Protein AF-A0AB73QD41-F1 (afdb_monomer_lite)

Secondary structure (DSSP, 8-state):
-HHHHHHHHHTSTHHHHHTTTSS-TTHHHHHHT--TTEEEEEES-TTSTT--TTTSEEEEEEHHHHHHHHHHHTT-

Organism: NCBI:txid360921

Radius of gyration: 14.94 Å; chains: 1; bounding box: 38×27×37 Å

pLDDT: mean 94.0, std 4.31, range [67.38, 98.19]

Structure (mmCIF, N/CA/C/O backbone):
data_AF-A0AB73QD41-F1
#
_entry.id   AF-A0AB73QD41-F1
#
loop_
_atom_site.group_PDB
_atom_site.id
_atom_site.type_symbol
_atom_site.label_atom_id
_atom_site.label_alt_id
_atom_site.label_comp_id
_atom_site.label_asym_id
_atom_site.label_entity_id
_atom_site.label_seq_id
_atom_site.pdbx_PDB_ins_code
_atom_site.Cartn_x
_atom_site.Cartn_y
_atom_site.Cartn_z
_atom_site.occupancy
_atom_site.B_iso_or_equiv
_atom_site.auth_seq_id
_atom_site.auth_comp_id
_atom_site.auth_asym_id
_atom_site.auth_atom_id
_atom_site.pdbx_PDB_model_num
ATOM 1 N N . PRO A 1 1 ? 23.274 7.881 -10.213 1.00 67.38 1 PRO A N 1
ATOM 2 C CA . PRO A 1 1 ? 23.245 6.509 -10.789 1.00 67.38 1 PRO A CA 1
ATOM 3 C C . PRO A 1 1 ? 21.973 5.724 -10.427 1.00 67.38 1 PRO A C 1
ATOM 5 O O . PRO A 1 1 ? 21.214 5.389 -11.325 1.00 67.38 1 PRO A O 1
ATOM 8 N N . GLY A 1 2 ? 21.686 5.501 -9.135 1.00 81.06 2 GLY A N 1
ATOM 9 C CA . GLY A 1 2 ? 20.529 4.697 -8.696 1.00 81.06 2 GLY A CA 1
ATOM 10 C C . GLY A 1 2 ? 19.158 5.228 -9.140 1.00 81.06 2 GLY A C 1
ATOM 11 O O . GLY A 1 2 ? 18.352 4.465 -9.659 1.00 81.06 2 GLY A O 1
ATOM 12 N N . ALA A 1 3 ? 18.923 6.541 -9.038 1.00 86.94 3 ALA A N 1
ATOM 13 C CA . ALA A 1 3 ? 17.653 7.154 -9.449 1.00 86.94 3 ALA A CA 1
ATOM 14 C C . ALA A 1 3 ? 17.341 6.976 -10.950 1.00 86.94 3 ALA A C 1
ATOM 16 O O . ALA A 1 3 ? 16.197 6.733 -11.318 1.00 86.94 3 ALA A O 1
ATOM 17 N N . VAL A 1 4 ? 18.361 7.039 -11.816 1.00 93.31 4 VAL A N 1
ATOM 18 C CA . VAL A 1 4 ? 18.198 6.856 -13.271 1.00 93.31 4 VAL A CA 1
ATOM 19 C C . VAL A 1 4 ? 17.839 5.406 -13.602 1.00 93.31 4 VAL A C 1
ATOM 21 O O . VAL A 1 4 ? 16.961 5.164 -14.426 1.00 93.31 4 VAL A O 1
ATOM 24 N N . HIS A 1 5 ? 18.459 4.435 -12.925 1.00 93.06 5 HIS A N 1
ATOM 25 C CA . HIS A 1 5 ? 18.105 3.024 -13.087 1.00 93.06 5 HIS A CA 1
ATOM 26 C C . HIS A 1 5 ? 16.698 2.717 -12.570 1.00 93.06 5 HIS A C 1
ATOM 28 O O . HIS A 1 5 ? 15.961 1.989 -13.232 1.00 93.06 5 HIS A O 1
ATOM 34 N N . PHE A 1 6 ? 16.300 3.306 -11.437 1.00 91.81 6 PHE A N 1
ATOM 35 C CA . PHE A 1 6 ? 14.933 3.186 -10.936 1.00 91.81 6 PHE A CA 1
ATOM 36 C C . PHE A 1 6 ? 13.925 3.749 -11.937 1.00 91.81 6 PHE A C 1
ATOM 38 O O . PHE A 1 6 ? 12.959 3.069 -12.264 1.00 91.81 6 PHE A O 1
ATOM 45 N N . LEU A 1 7 ? 14.167 4.948 -12.474 1.00 94.00 7 LEU A N 1
ATOM 46 C CA . LEU A 1 7 ? 13.258 5.554 -13.442 1.00 94.00 7 LEU A CA 1
ATOM 47 C C . LEU A 1 7 ? 13.176 4.730 -14.735 1.00 94.00 7 LEU A C 1
ATOM 49 O O . LEU A 1 7 ? 12.083 4.491 -15.236 1.00 94.00 7 LEU A O 1
ATOM 53 N N . SER A 1 8 ? 14.307 4.225 -15.237 1.00 94.50 8 SER A N 1
ATOM 54 C CA . SER A 1 8 ? 14.335 3.332 -16.403 1.00 94.50 8 SER A CA 1
ATOM 55 C C . SER A 1 8 ? 13.536 2.046 -16.169 1.00 94.50 8 SER A C 1
ATOM 57 O O . SER A 1 8 ? 12.823 1.596 -17.062 1.00 94.50 8 SER A O 1
ATOM 59 N N . TRP A 1 9 ? 13.615 1.473 -14.966 1.00 94.81 9 TRP A N 1
ATOM 60 C CA . TRP A 1 9 ? 12.814 0.316 -14.579 1.00 94.81 9 TRP A CA 1
ATOM 61 C C . TRP A 1 9 ? 11.324 0.665 -14.448 1.00 94.81 9 TRP A C 1
ATOM 63 O O . TRP A 1 9 ? 10.482 -0.048 -14.993 1.00 94.81 9 TRP A O 1
ATOM 73 N N . ALA A 1 10 ? 10.996 1.772 -13.778 1.00 93.56 10 ALA A N 1
ATOM 74 C CA . ALA A 1 10 ? 9.627 2.191 -13.485 1.00 93.56 10 ALA A CA 1
ATOM 75 C C . ALA A 1 10 ? 8.847 2.599 -14.743 1.00 93.56 10 ALA A C 1
ATOM 77 O O . ALA A 1 10 ? 7.635 2.422 -14.795 1.00 93.56 10 ALA A O 1
ATOM 78 N N . LEU A 1 11 ? 9.539 3.122 -15.758 1.00 93.38 11 LEU A N 1
ATOM 79 C CA . LEU A 1 11 ? 8.962 3.481 -17.056 1.00 93.38 11 LEU A CA 1
ATOM 80 C C . LEU A 1 11 ? 8.946 2.315 -18.061 1.00 93.38 11 LEU A C 1
ATOM 82 O O . LEU A 1 11 ? 8.577 2.511 -19.216 1.00 93.38 11 LEU A O 1
ATOM 86 N N . SER A 1 12 ? 9.351 1.113 -17.644 1.00 94.50 12 SER A N 1
ATOM 87 C CA . SER A 1 12 ? 9.256 -0.111 -18.446 1.00 94.50 12 SER A CA 1
ATOM 88 C C . SER A 1 12 ? 8.058 -0.964 -18.022 1.00 94.50 12 SER A C 1
ATOM 90 O O . SER A 1 12 ? 7.489 -0.767 -16.948 1.00 94.50 12 SER A O 1
ATOM 92 N N . ASP A 1 13 ? 7.744 -2.008 -18.790 1.00 91.81 13 ASP A N 1
ATOM 93 C CA . ASP A 1 13 ? 6.678 -2.970 -18.458 1.00 91.81 13 ASP A CA 1
ATOM 94 C C . ASP A 1 13 ? 6.905 -3.712 -17.130 1.00 91.81 13 ASP A C 1
ATOM 96 O O . ASP A 1 13 ? 5.985 -4.306 -16.562 1.00 91.81 13 ASP A O 1
ATOM 100 N N . ARG A 1 14 ? 8.121 -3.644 -16.575 1.00 93.31 14 ARG A N 1
ATOM 101 C CA . ARG A 1 14 ? 8.456 -4.251 -15.282 1.00 93.31 14 ARG A CA 1
ATOM 102 C C . ARG A 1 14 ? 7.633 -3.683 -14.134 1.00 93.31 14 ARG A C 1
ATOM 104 O O . ARG A 1 14 ? 7.395 -4.406 -13.172 1.00 93.31 14 ARG A O 1
ATOM 111 N N . ILE A 1 15 ? 7.156 -2.440 -14.235 1.00 91.94 15 ILE A N 1
ATOM 112 C CA . ILE A 1 15 ? 6.266 -1.879 -13.215 1.00 91.94 15 ILE A CA 1
ATOM 113 C C . ILE A 1 15 ? 4.893 -2.558 -13.226 1.00 91.94 15 ILE A C 1
ATOM 115 O O . ILE A 1 15 ? 4.268 -2.708 -12.179 1.00 91.94 15 ILE A O 1
ATOM 119 N N . ALA A 1 16 ? 4.413 -2.999 -14.393 1.00 89.81 16 ALA A N 1
ATOM 120 C CA . ALA A 1 16 ? 3.156 -3.729 -14.484 1.00 89.81 16 ALA A CA 1
ATOM 121 C C . ALA A 1 16 ? 3.284 -5.094 -13.802 1.00 89.81 16 ALA A C 1
ATOM 123 O O . ALA A 1 16 ? 2.420 -5.432 -13.001 1.00 89.81 16 ALA A O 1
ATOM 124 N N . ILE A 1 17 ? 4.395 -5.794 -14.059 1.00 91.44 17 ILE A N 1
ATOM 125 C CA . ILE A 1 17 ? 4.737 -7.085 -13.446 1.00 91.44 17 ILE A CA 1
ATOM 126 C C . ILE A 1 17 ? 4.920 -6.947 -11.930 1.00 91.44 17 ILE A C 1
ATOM 128 O O . ILE A 1 17 ? 4.441 -7.775 -11.170 1.00 91.44 17 ILE A O 1
ATOM 132 N N . PHE A 1 18 ? 5.594 -5.891 -11.470 1.00 91.88 18 PHE A N 1
ATOM 133 C CA . PHE A 1 18 ? 5.843 -5.678 -10.042 1.00 91.88 18 PHE A CA 1
ATOM 134 C C . PHE A 1 18 ? 4.558 -5.504 -9.225 1.00 91.88 18 PHE A C 1
ATOM 136 O O . PHE A 1 18 ? 4.475 -5.972 -8.096 1.00 91.88 18 PHE A O 1
ATOM 143 N N . TYR A 1 19 ? 3.560 -4.832 -9.799 1.00 89.50 19 TYR A N 1
ATOM 144 C CA . TYR A 1 19 ? 2.252 -4.638 -9.174 1.00 89.50 19 TYR A CA 1
ATOM 145 C C . TYR A 1 19 ? 1.226 -5.700 -9.588 1.00 89.50 19 TY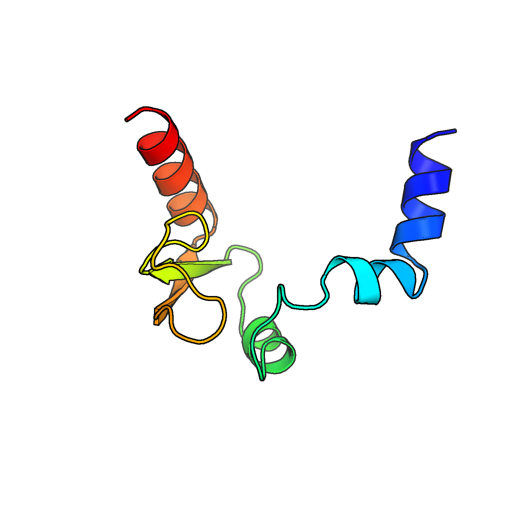R A C 1
ATOM 147 O O . TYR A 1 19 ? 0.024 -5.496 -9.387 1.00 89.50 19 TYR A O 1
ATOM 155 N N . ASP A 1 20 ? 1.665 -6.798 -10.202 1.00 89.75 20 ASP A N 1
ATOM 156 C CA . ASP A 1 20 ? 0.776 -7.905 -10.526 1.00 89.75 20 ASP A CA 1
ATOM 157 C C . ASP A 1 20 ? 0.225 -8.541 -9.241 1.00 89.75 20 ASP A C 1
ATOM 159 O O . ASP A 1 20 ? 0.917 -8.632 -8.228 1.00 89.75 20 ASP A O 1
ATOM 163 N N . GLY A 1 21 ? -1.063 -8.885 -9.242 1.00 89.06 21 GLY A N 1
ATOM 164 C CA . GLY A 1 21 ? -1.770 -9.378 -8.052 1.00 89.06 21 GLY A CA 1
ATOM 165 C C . GLY A 1 21 ? -2.004 -8.353 -6.926 1.00 89.06 21 GLY A C 1
ATOM 166 O O . GLY A 1 21 ? -2.720 -8.656 -5.977 1.00 89.06 21 GLY A O 1
ATOM 167 N N . LEU A 1 22 ? -1.466 -7.129 -7.021 1.00 90.31 22 LEU A N 1
ATOM 168 C CA . LEU A 1 22 ? -1.674 -6.055 -6.031 1.00 90.31 22 LEU A CA 1
ATOM 169 C C . LEU A 1 22 ? -2.820 -5.098 -6.394 1.00 90.31 22 LEU A C 1
ATOM 171 O O . LEU A 1 22 ? -3.029 -4.089 -5.720 1.00 90.31 22 LEU A O 1
ATOM 175 N N . ARG A 1 23 ? -3.548 -5.372 -7.480 1.00 92.31 23 ARG A N 1
ATOM 176 C CA . ARG A 1 23 ? -4.632 -4.521 -7.984 1.00 92.31 23 ARG A CA 1
ATOM 177 C C . ARG A 1 23 ? -5.919 -5.327 -8.112 1.00 92.31 23 ARG A C 1
ATOM 179 O O . ARG A 1 23 ? -5.875 -6.458 -8.579 1.00 92.31 23 ARG A O 1
ATOM 186 N N . TRP A 1 24 ? -7.045 -4.725 -7.740 1.00 93.88 24 TRP A N 1
ATOM 187 C CA . TRP A 1 24 ? -8.367 -5.348 -7.847 1.00 93.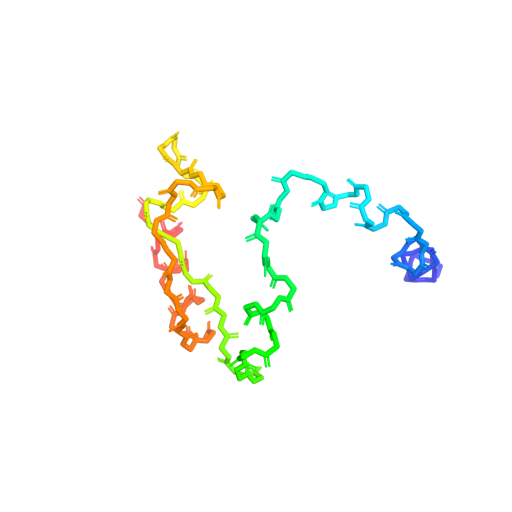88 24 TRP A CA 1
ATOM 188 C C . TRP A 1 24 ? -8.950 -5.181 -9.253 1.00 93.88 24 TRP A C 1
ATOM 190 O O . TRP A 1 24 ? -8.541 -4.302 -10.016 1.00 93.88 24 TRP A O 1
ATOM 200 N N . GLU A 1 25 ? -9.935 -5.999 -9.607 1.00 94.19 25 GLU A N 1
ATOM 201 C CA . GLU A 1 25 ? -10.671 -5.831 -10.860 1.00 94.19 25 GLU A CA 1
ATOM 202 C C . GLU A 1 25 ? -11.324 -4.438 -10.939 1.00 94.19 25 GLU A C 1
ATOM 204 O O . GLU A 1 25 ? -11.956 -3.977 -9.995 1.00 94.19 25 GLU A O 1
ATOM 209 N N . GLY A 1 26 ? -11.158 -3.736 -12.064 1.00 93.94 26 GLY A N 1
ATOM 210 C CA . GLY A 1 26 ? -11.749 -2.405 -12.253 1.00 93.94 26 GLY A CA 1
ATOM 211 C C . GLY A 1 26 ? -10.980 -1.234 -11.624 1.00 93.94 26 GLY A C 1
ATOM 212 O O . GLY A 1 26 ? -11.358 -0.089 -11.867 1.00 93.94 26 GLY A O 1
ATOM 213 N N . TRP A 1 27 ? -9.850 -1.468 -10.939 1.00 94.31 27 TRP A N 1
ATOM 214 C CA . TRP A 1 27 ? -9.070 -0.431 -10.232 1.00 94.31 27 TRP A CA 1
ATOM 215 C C . TRP A 1 27 ? -8.772 0.843 -11.039 1.00 94.31 27 TRP A C 1
ATOM 217 O O . TRP A 1 27 ? -8.715 1.940 -10.487 1.00 94.31 27 TRP A O 1
ATOM 227 N N . ARG A 1 28 ? -8.581 0.721 -12.361 1.00 93.94 28 ARG A N 1
ATOM 228 C CA . ARG A 1 28 ? -8.315 1.867 -13.245 1.00 93.94 28 ARG A CA 1
ATOM 229 C C . ARG A 1 28 ? -9.500 2.821 -13.343 1.00 93.94 28 ARG A C 1
ATOM 231 O O . ARG A 1 28 ? -9.279 4.013 -13.520 1.00 93.94 28 ARG A O 1
ATOM 238 N N . ASN A 1 29 ? -10.726 2.309 -13.287 1.00 96.06 29 ASN A N 1
ATOM 239 C CA . ASN A 1 29 ? -11.931 3.133 -13.325 1.00 96.06 29 ASN A CA 1
ATOM 240 C C . ASN A 1 29 ? -12.129 3.825 -11.980 1.00 96.06 29 ASN A C 1
ATOM 242 O O . ASN A 1 29 ? -12.335 5.034 -11.948 1.00 96.06 29 ASN A O 1
ATOM 246 N N . ASP A 1 30 ? -11.943 3.089 -10.889 1.00 94.50 30 ASP A N 1
ATOM 247 C CA . ASP A 1 30 ? -12.068 3.621 -9.535 1.00 94.50 30 ASP A CA 1
ATOM 248 C C . ASP A 1 30 ? -11.046 4.740 -9.278 1.00 94.50 30 ASP A C 1
ATOM 250 O O . ASP A 1 30 ? -11.404 5.809 -8.789 1.00 94.50 30 ASP A O 1
ATOM 254 N N . LEU A 1 31 ? -9.790 4.570 -9.715 1.00 93.81 31 LEU A N 1
ATOM 255 C CA . LEU A 1 31 ? -8.772 5.624 -9.616 1.00 93.81 31 LEU A CA 1
ATOM 256 C C . LEU A 1 31 ? -9.118 6.901 -10.389 1.00 93.81 31 LEU A C 1
ATOM 258 O O . LEU A 1 31 ? -8.671 7.972 -9.996 1.00 93.81 31 LEU A O 1
ATOM 262 N N . ARG A 1 32 ? -9.897 6.828 -11.476 1.00 95.75 32 ARG A N 1
ATOM 263 C CA . ARG A 1 32 ? -10.314 8.039 -12.212 1.00 95.75 32 ARG A CA 1
ATOM 264 C C . ARG A 1 32 ? -11.273 8.908 -11.404 1.00 95.75 32 ARG A C 1
ATOM 266 O O . ARG A 1 32 ? -11.431 10.076 -11.734 1.00 95.75 32 ARG A O 1
ATOM 273 N N . THR A 1 33 ? -11.924 8.333 -10.395 1.00 95.25 33 THR A N 1
ATOM 274 C CA . THR A 1 33 ? -12.861 9.041 -9.513 1.00 95.25 33 THR A CA 1
ATOM 275 C C . THR A 1 33 ? -12.187 9.631 -8.276 1.00 95.25 33 THR A C 1
ATOM 277 O O . THR A 1 33 ? -12.826 10.367 -7.532 1.00 95.25 33 THR A O 1
ATOM 280 N N . LEU A 1 34 ? -10.907 9.320 -8.061 1.00 95.94 34 LEU A N 1
ATOM 281 C CA . LEU A 1 34 ? -10.156 9.713 -6.877 1.00 95.94 34 LEU A CA 1
ATOM 282 C C . LEU A 1 34 ? -9.771 11.200 -6.926 1.00 95.94 34 LEU A C 1
ATOM 284 O O . LEU A 1 34 ? -9.205 11.666 -7.919 1.00 95.94 34 LEU A O 1
ATOM 288 N N . GLY A 1 35 ? -10.006 11.926 -5.833 1.00 96.19 35 GLY A N 1
ATOM 289 C CA . GLY A 1 35 ? -9.368 13.221 -5.599 1.00 96.19 35 GLY A CA 1
ATOM 290 C C . GLY A 1 35 ? -7.851 13.084 -5.426 1.00 96.19 35 GLY A C 1
ATOM 291 O O . GLY A 1 35 ? -7.347 12.032 -5.030 1.00 96.19 35 GLY A O 1
ATOM 292 N N . SER A 1 36 ? -7.096 14.153 -5.698 1.00 94.94 36 SER A N 1
ATOM 293 C CA . SER A 1 36 ? -5.629 14.167 -5.540 1.00 94.94 36 SER A CA 1
ATOM 294 C C . SER A 1 36 ? -5.157 13.974 -4.093 1.00 94.94 36 SER A C 1
ATOM 296 O O . SER A 1 36 ? -3.992 13.669 -3.857 1.00 94.94 36 SER A O 1
ATOM 298 N N . ASP A 1 37 ? -6.052 14.192 -3.136 1.00 97.38 37 ASP A N 1
ATOM 299 C CA . ASP A 1 37 ? -5.869 14.093 -1.691 1.00 97.38 37 ASP A CA 1
ATOM 300 C C . ASP A 1 37 ? -6.551 12.856 -1.087 1.00 97.38 37 ASP A C 1
ATOM 302 O O . ASP A 1 37 ? -6.613 12.720 0.134 1.00 97.38 37 ASP A O 1
ATOM 306 N N . GLN A 1 38 ? -7.041 11.938 -1.921 1.00 97.81 38 GLN A N 1
ATOM 307 C CA . GLN A 1 38 ? -7.751 10.742 -1.485 1.00 97.81 38 GLN A CA 1
ATOM 308 C C . GLN A 1 38 ? -6.953 9.465 -1.761 1.00 97.81 38 GLN A C 1
ATOM 310 O O . GLN A 1 38 ? -5.977 9.448 -2.509 1.00 97.81 38 GLN A O 1
ATOM 315 N N . CYS A 1 39 ? -7.362 8.372 -1.125 1.00 96.94 39 CYS A N 1
ATOM 316 C CA . CYS A 1 39 ? -6.860 7.025 -1.365 1.00 96.94 39 CYS A CA 1
ATOM 317 C C . CYS A 1 39 ? -7.931 5.976 -1.034 1.00 96.94 39 CYS A C 1
ATOM 319 O O . CYS A 1 39 ? -9.012 6.304 -0.540 1.00 96.94 39 CYS A O 1
ATOM 321 N N . PHE A 1 40 ? -7.630 4.705 -1.309 1.00 96.56 40 PHE A N 1
ATOM 322 C CA . PHE A 1 40 ? -8.473 3.587 -0.893 1.00 96.56 40 PHE A CA 1
ATOM 323 C C . PHE A 1 40 ? -7.985 3.000 0.432 1.00 96.56 40 PHE A C 1
ATOM 325 O O . PHE A 1 40 ? -6.855 2.521 0.530 1.00 96.56 40 PHE A O 1
ATOM 332 N N . SER A 1 41 ? -8.872 2.993 1.422 1.00 96.69 41 SER A N 1
ATOM 333 C CA . SER A 1 41 ? -8.743 2.207 2.645 1.00 96.69 41 SER A CA 1
ATOM 334 C C . SER A 1 41 ? -9.368 0.830 2.465 1.00 96.69 41 SER A C 1
ATOM 336 O O . SER A 1 41 ? -10.338 0.693 1.719 1.00 96.69 41 SER A O 1
ATOM 338 N N . PHE A 1 42 ? -8.840 -0.174 3.163 1.00 97.31 42 PHE A N 1
ATOM 339 C CA . PHE A 1 42 ? -9.289 -1.564 3.078 1.00 97.31 42 PHE A CA 1
ATOM 340 C C . PHE A 1 42 ? -9.609 -2.116 4.464 1.00 97.31 42 PHE A C 1
ATOM 342 O O . PHE A 1 42 ? -8.818 -1.934 5.387 1.00 97.31 42 PHE A O 1
ATOM 349 N N . PHE A 1 43 ? -10.718 -2.847 4.596 1.00 96.12 43 PHE A N 1
ATOM 350 C CA . PHE A 1 43 ? -11.031 -3.609 5.805 1.00 96.12 43 PHE A CA 1
ATOM 351 C C . PHE A 1 43 ? -11.610 -5.002 5.473 1.00 96.12 43 PHE A C 1
ATOM 353 O O . PHE A 1 43 ? -12.592 -5.072 4.729 1.00 96.12 43 PHE A O 1
ATOM 360 N N . PRO A 1 44 ? -11.058 -6.111 6.010 1.00 96.75 44 PRO A N 1
ATOM 361 C CA . PRO A 1 44 ? -9.839 -6.192 6.827 1.00 96.75 44 PRO A CA 1
ATOM 362 C C . PRO A 1 44 ? -8.608 -5.615 6.110 1.00 96.75 44 PRO A C 1
ATOM 364 O O . PRO A 1 44 ? -8.561 -5.612 4.875 1.00 96.75 44 PRO A O 1
ATOM 367 N N . PHE A 1 45 ? -7.643 -5.075 6.864 1.00 95.25 45 PHE A N 1
ATOM 368 C CA . PHE A 1 45 ? -6.468 -4.428 6.271 1.00 95.25 45 PHE A CA 1
ATOM 369 C C . PHE A 1 45 ? -5.650 -5.414 5.436 1.00 95.25 45 PHE A C 1
ATOM 371 O O . PHE A 1 45 ? -5.487 -6.565 5.819 1.00 95.25 45 PHE A O 1
ATOM 378 N N . LEU A 1 46 ? -5.070 -4.959 4.323 1.00 94.12 46 LEU A N 1
ATOM 379 C CA . LEU A 1 46 ? -4.347 -5.840 3.392 1.00 94.12 46 LEU A CA 1
ATOM 380 C C . LEU A 1 46 ? -3.105 -6.521 3.994 1.00 94.12 46 LEU A C 1
ATOM 382 O O . LEU A 1 46 ? -2.631 -7.504 3.439 1.00 94.12 46 LEU A O 1
ATOM 386 N N . TRP A 1 47 ? -2.575 -6.010 5.107 1.00 92.31 47 TRP A N 1
ATOM 387 C CA . TRP A 1 47 ? -1.452 -6.614 5.832 1.00 92.31 47 TRP A CA 1
ATOM 388 C C . TRP A 1 47 ? -1.877 -7.620 6.911 1.00 92.31 47 TRP A C 1
ATOM 390 O O . TRP A 1 47 ? -1.008 -8.219 7.542 1.00 92.31 47 TRP A O 1
ATOM 400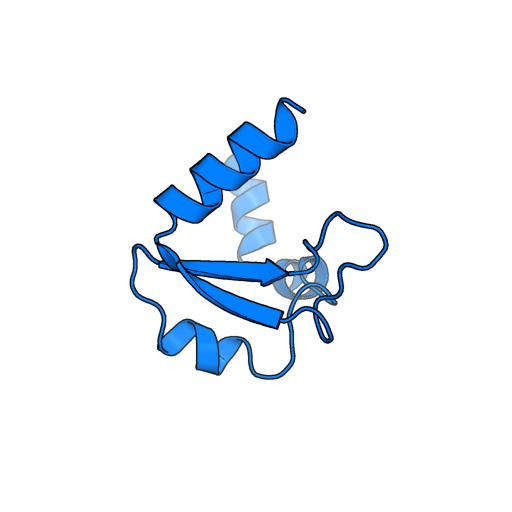 N N . THR A 1 48 ? -3.176 -7.804 7.171 1.00 94.12 48 THR A N 1
ATOM 401 C CA . THR A 1 48 ? -3.647 -8.842 8.099 1.00 94.12 48 THR A CA 1
ATOM 402 C C . THR A 1 48 ? -3.855 -10.165 7.372 1.00 94.12 48 THR A C 1
ATOM 404 O O . THR A 1 48 ? -3.996 -10.209 6.152 1.00 94.12 48 THR A O 1
ATOM 407 N N . GLN A 1 49 ? -3.912 -11.258 8.136 1.00 96.38 49 GLN A N 1
ATOM 408 C CA . GLN A 1 49 ? -4.141 -12.601 7.596 1.00 96.38 49 GLN A CA 1
ATOM 409 C C . GLN A 1 49 ? -5.456 -12.715 6.802 1.00 96.38 49 GLN A C 1
ATOM 411 O O . GLN A 1 49 ? -5.517 -13.455 5.822 1.00 96.38 49 GLN A O 1
ATOM 416 N N . ASP A 1 50 ? -6.484 -11.963 7.202 1.00 97.06 50 ASP A N 1
ATOM 417 C CA . ASP A 1 50 ? -7.801 -11.964 6.553 1.00 97.06 50 ASP A CA 1
ATOM 418 C C . ASP A 1 50 ? -7.922 -10.931 5.418 1.00 97.06 50 ASP A C 1
ATOM 420 O O . ASP A 1 50 ? -8.924 -10.909 4.697 1.00 97.06 50 ASP A O 1
ATOM 424 N N . GLY A 1 51 ? -6.912 -10.071 5.251 1.00 96.31 51 GLY A N 1
ATOM 425 C CA . GLY A 1 51 ? -6.859 -9.047 4.217 1.00 96.31 51 GLY A CA 1
ATOM 426 C C . GLY A 1 51 ? -6.828 -9.638 2.811 1.00 96.31 51 GLY A C 1
ATOM 427 O O . GLY A 1 51 ? -6.141 -10.618 2.529 1.00 96.31 51 GLY A O 1
ATOM 428 N N . SER A 1 52 ? -7.574 -9.034 1.888 1.00 95.69 52 SER A N 1
ATOM 429 C CA . SER A 1 52 ? -7.606 -9.471 0.494 1.00 95.69 52 SER A CA 1
ATOM 430 C C . SER A 1 52 ? -7.887 -8.306 -0.439 1.00 95.69 52 SER A C 1
ATOM 432 O O . SER A 1 52 ? -8.837 -7.555 -0.233 1.00 95.69 52 SER A O 1
ATOM 434 N N . ILE A 1 53 ? -7.107 -8.204 -1.518 1.00 95.12 53 ILE A N 1
ATOM 435 C CA . ILE A 1 53 ? -7.322 -7.182 -2.545 1.00 95.12 53 ILE A CA 1
ATOM 436 C C . ILE A 1 53 ? -8.700 -7.302 -3.203 1.00 95.12 53 ILE A C 1
ATOM 438 O O . ILE A 1 53 ? -9.248 -6.286 -3.602 1.00 95.12 53 ILE A O 1
ATOM 442 N N . ASP A 1 54 ? -9.292 -8.498 -3.252 1.00 93.94 54 ASP A N 1
ATOM 443 C CA . ASP A 1 54 ? -10.596 -8.731 -3.879 1.00 93.94 54 ASP A CA 1
ATOM 444 C C . ASP A 1 54 ? -11.749 -8.707 -2.872 1.00 93.94 54 ASP A C 1
ATOM 446 O O . ASP A 1 54 ? -12.813 -8.172 -3.180 1.00 93.94 54 ASP A O 1
ATOM 450 N N . ARG A 1 55 ? -11.541 -9.266 -1.669 1.00 95.12 55 ARG A N 1
ATOM 451 C CA . ARG A 1 55 ? -12.618 -9.484 -0.684 1.00 95.12 55 ARG A CA 1
ATOM 452 C C . ARG A 1 55 ? -12.714 -8.424 0.406 1.00 95.12 55 ARG A C 1
ATOM 454 O O . ARG A 1 55 ? -13.785 -8.289 0.992 1.00 95.12 55 ARG A O 1
ATOM 461 N N . SER A 1 56 ? -11.631 -7.711 0.716 1.00 97.44 56 SER A N 1
ATOM 462 C CA . SER A 1 56 ? -11.706 -6.627 1.696 1.00 97.44 56 SER A CA 1
ATOM 463 C C . SER A 1 56 ? -12.597 -5.516 1.152 1.00 97.44 56 SER A C 1
ATOM 465 O O . SER A 1 56 ? -12.471 -5.102 -0.004 1.00 97.44 56 SER A O 1
ATOM 467 N N . SER A 1 57 ? -13.472 -5.001 2.010 1.00 96.38 57 SER A N 1
ATOM 468 C CA . SER A 1 57 ? -14.257 -3.810 1.713 1.00 96.38 57 SER A CA 1
ATOM 469 C C . SER A 1 57 ? -13.320 -2.632 1.486 1.00 96.38 57 SER A C 1
ATOM 471 O O . SER A 1 57 ? -12.342 -2.466 2.216 1.00 96.38 57 SER A O 1
ATOM 473 N N . ARG A 1 58 ? -13.634 -1.810 0.485 1.00 96.06 58 ARG A N 1
ATOM 474 C CA . ARG A 1 58 ? -12.862 -0.620 0.120 1.00 96.06 58 ARG A CA 1
ATOM 475 C C . ARG A 1 58 ? -13.672 0.641 0.369 1.00 96.06 58 ARG A C 1
ATOM 477 O O . ARG A 1 58 ? -14.857 0.679 0.047 1.00 96.06 58 ARG A O 1
ATOM 484 N N . ALA A 1 59 ? -13.020 1.679 0.878 1.00 96.06 59 ALA A N 1
ATOM 485 C CA . ALA A 1 59 ? -13.602 3.011 1.011 1.00 96.06 59 ALA A CA 1
ATOM 486 C C . ALA A 1 59 ? -12.627 4.070 0.493 1.00 96.06 59 ALA A C 1
ATOM 488 O O . ALA A 1 59 ? -11.429 3.987 0.757 1.00 96.06 59 ALA A O 1
ATOM 489 N N . MET A 1 60 ? -13.139 5.068 -0.225 1.00 97.25 60 MET A N 1
ATOM 490 C CA . MET A 1 60 ? -12.357 6.242 -0.603 1.00 97.25 60 MET A CA 1
ATOM 491 C C . MET A 1 60 ? -12.328 7.218 0.575 1.00 97.25 60 MET A C 1
ATOM 493 O O . MET A 1 60 ? -13.384 7.636 1.050 1.00 97.25 60 MET A O 1
ATOM 497 N N . ILE A 1 61 ? -11.137 7.550 1.066 1.00 97.56 61 ILE A N 1
ATOM 498 C CA . ILE A 1 61 ? -10.941 8.444 2.214 1.00 97.56 61 ILE A CA 1
ATOM 499 C C . ILE A 1 61 ? -9.801 9.424 1.949 1.00 97.56 61 ILE A C 1
ATOM 501 O O . ILE A 1 61 ? -9.000 9.209 1.043 1.00 97.56 61 ILE A O 1
ATOM 505 N N . ASP A 1 62 ? -9.699 10.473 2.764 1.00 98.19 62 ASP A N 1
ATOM 506 C CA . ASP A 1 62 ? -8.568 11.402 2.703 1.00 98.19 62 ASP A CA 1
ATOM 507 C C . ASP A 1 62 ? -7.262 10.667 3.031 1.00 98.19 62 ASP A C 1
ATOM 509 O O . ASP A 1 62 ? -7.168 9.937 4.025 1.00 98.19 62 ASP A O 1
ATOM 513 N N . VAL A 1 63 ? -6.227 10.900 2.226 1.00 97.75 63 VAL A N 1
ATOM 514 C CA . VAL A 1 63 ? -4.928 10.229 2.354 1.00 97.75 63 VAL A CA 1
ATOM 515 C C . VAL A 1 63 ? -4.287 10.475 3.718 1.00 97.75 63 VAL A C 1
ATOM 517 O O . VAL A 1 63 ? -3.637 9.583 4.263 1.00 97.75 63 VAL A O 1
ATOM 520 N N . ILE A 1 64 ? -4.525 11.651 4.308 1.00 98.12 64 ILE A N 1
ATOM 521 C CA . ILE A 1 64 ? -4.015 11.986 5.638 1.00 98.12 64 ILE A CA 1
ATOM 522 C C . ILE A 1 64 ? -4.632 11.090 6.719 1.00 98.12 64 ILE A C 1
ATOM 524 O O . ILE A 1 64 ? -3.901 10.563 7.550 1.00 98.12 64 ILE A O 1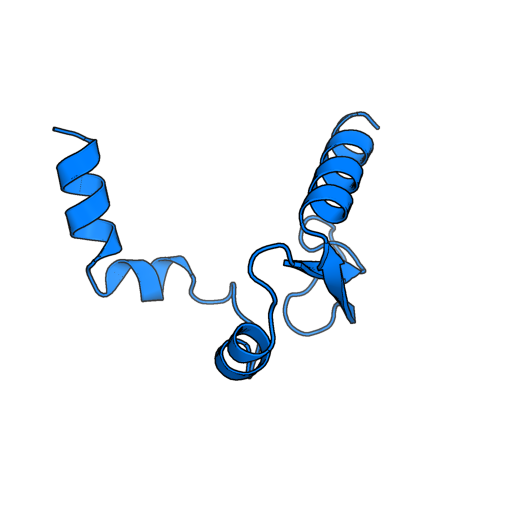
ATOM 528 N N . LYS A 1 65 ? -5.939 10.799 6.632 1.00 97.50 65 LYS A N 1
ATOM 529 C CA . LYS A 1 65 ? -6.632 9.905 7.573 1.00 97.50 65 LYS A CA 1
ATOM 530 C C . LYS A 1 65 ? -6.115 8.474 7.460 1.00 97.50 65 LYS A C 1
ATOM 532 O O . LYS A 1 65 ? -5.883 7.821 8.473 1.00 97.50 65 LYS A O 1
ATOM 537 N N . GLN A 1 66 ? -5.902 7.984 6.234 1.00 97.25 66 GLN A N 1
ATOM 538 C CA . GLN A 1 66 ? -5.315 6.656 6.018 1.00 97.25 66 GLN A CA 1
ATOM 539 C C . GLN A 1 66 ? -3.902 6.560 6.607 1.00 97.25 66 GLN A C 1
ATOM 541 O O . GLN A 1 66 ? -3.545 5.538 7.192 1.00 97.25 66 GLN A O 1
ATOM 546 N N . PHE A 1 67 ? -3.089 7.602 6.419 1.00 96.50 67 PHE A N 1
ATOM 547 C CA . PHE A 1 67 ? -1.723 7.645 6.927 1.00 96.50 67 PHE A CA 1
ATOM 548 C C . PHE A 1 67 ? -1.689 7.649 8.458 1.00 96.50 67 PHE A C 1
ATOM 550 O O . PHE A 1 67 ? -0.987 6.826 9.042 1.00 96.50 67 PHE A O 1
ATOM 557 N N . GLU A 1 68 ? -2.474 8.518 9.098 1.00 97.44 68 GLU A N 1
ATOM 558 C CA . GLU A 1 68 ? -2.586 8.596 10.560 1.00 97.44 68 GLU A CA 1
ATOM 559 C C . GLU A 1 68 ? -3.017 7.251 11.155 1.00 97.44 68 GLU A C 1
ATOM 561 O O . GLU A 1 68 ? -2.342 6.733 12.042 1.00 97.44 68 GLU A O 1
ATOM 566 N N . MET A 1 69 ? -4.048 6.617 10.582 1.00 95.75 69 MET A N 1
ATOM 567 C CA . MET A 1 69 ? -4.497 5.288 11.004 1.00 95.75 69 MET A CA 1
ATOM 568 C C . MET A 1 69 ? -3.375 4.241 10.921 1.00 95.75 69 MET A C 1
A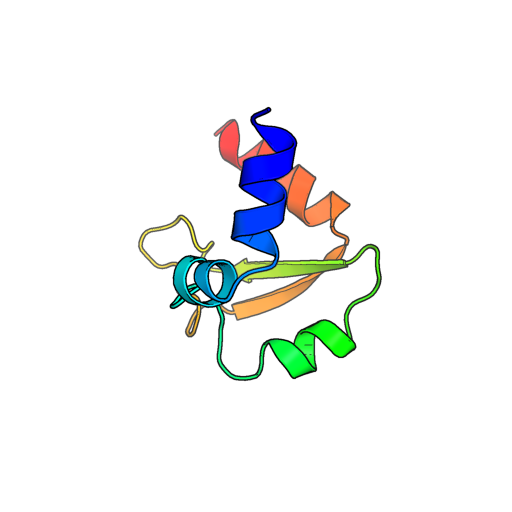TOM 570 O O . MET A 1 69 ? -3.196 3.456 11.848 1.00 95.75 69 MET A O 1
ATOM 574 N N . ASN A 1 70 ? -2.594 4.223 9.837 1.00 94.56 70 ASN A N 1
ATOM 575 C CA . ASN A 1 70 ? -1.486 3.274 9.687 1.00 94.56 70 ASN A CA 1
ATOM 576 C C . ASN A 1 70 ? -0.370 3.520 10.707 1.00 94.56 70 ASN A C 1
ATOM 578 O O . ASN A 1 70 ? 0.211 2.569 11.230 1.00 94.56 70 ASN A O 1
ATOM 582 N N . VAL A 1 71 ? -0.062 4.789 10.982 1.00 96.12 71 VAL A N 1
ATOM 583 C CA . VAL A 1 71 ? 0.940 5.174 11.979 1.00 96.12 71 VAL A CA 1
ATOM 584 C C . VAL A 1 71 ? 0.4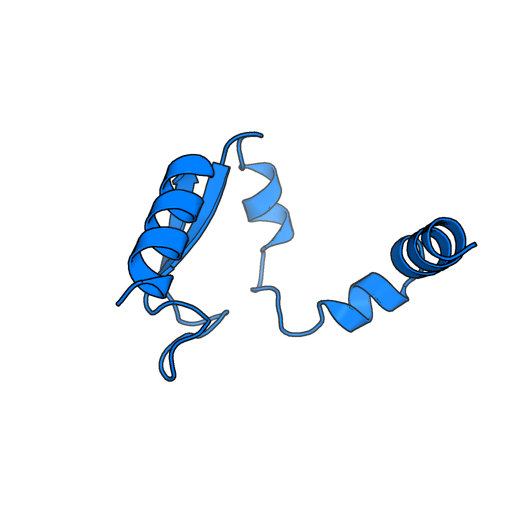99 4.732 13.368 1.00 96.12 71 VAL A C 1
ATOM 586 O O . VAL A 1 71 ? 1.300 4.136 14.087 1.00 96.12 71 VAL A O 1
ATOM 589 N N . ASP A 1 72 ? -0.760 4.954 13.728 1.00 96.75 72 ASP A N 1
ATOM 590 C CA . ASP A 1 72 ? -1.294 4.527 15.019 1.00 96.75 72 ASP A CA 1
ATOM 591 C C . ASP A 1 72 ? -1.292 3.001 15.155 1.00 96.75 72 ASP A C 1
ATOM 593 O O . ASP A 1 72 ? -0.818 2.483 16.163 1.00 96.75 72 ASP A O 1
ATOM 597 N N . LEU A 1 73 ? -1.703 2.266 14.115 1.00 93.69 73 LEU A N 1
ATOM 598 C CA . LEU A 1 73 ? -1.675 0.798 14.107 1.00 93.69 73 LEU A CA 1
ATOM 599 C C . LEU A 1 73 ? -0.260 0.216 14.194 1.00 93.69 73 LEU A C 1
ATOM 601 O O . LEU A 1 73 ? -0.086 -0.857 14.755 1.00 93.69 73 LEU A O 1
ATOM 605 N N . SER A 1 74 ? 0.753 0.906 13.662 1.00 92.50 74 SER A N 1
ATOM 606 C CA . SER A 1 74 ? 2.155 0.465 13.760 1.00 92.50 74 SER A CA 1
ATOM 607 C C . SER A 1 74 ? 2.758 0.602 15.162 1.00 92.50 74 SER A C 1
ATOM 609 O O . SER A 1 74 ? 3.851 0.094 15.411 1.00 92.50 74 SER A O 1
ATOM 611 N N . ARG A 1 75 ? 2.082 1.333 16.056 1.00 93.38 75 ARG A N 1
ATOM 612 C CA . ARG A 1 75 ? 2.516 1.588 17.437 1.00 93.38 75 ARG A CA 1
ATOM 613 C C . ARG A 1 75 ? 1.838 0.671 18.456 1.00 93.38 75 ARG A C 1
ATOM 615 O O . ARG A 1 75 ? 2.190 0.750 19.633 1.00 93.38 75 ARG A O 1
ATOM 622 N N . LEU A 1 76 ? 0.866 -0.129 18.018 1.00 84.88 76 LEU A N 1
ATOM 623 C CA . LEU A 1 76 ? 0.202 -1.164 18.813 1.00 84.88 76 LEU A CA 1
ATOM 624 C C . LEU A 1 76 ? 1.011 -2.464 18.771 1.00 84.88 76 LEU A C 1
ATOM 626 O O . LEU A 1 76 ? 1.079 -3.120 19.832 1.00 84.88 76 LEU A O 1
#

Foldseek 3Di:
DVVVVVVVCCPDCVVVVVCPLVAEPPRVVVVVVADPQKDKAWPVHCPDPPHHNYPTDIDIDGPVVVVVVVVVVVVD

InterPro domains:
  IPR021239 Protein of unknown function DUF2625 [PF10946] (5-64)

Sequence (76 aa):
PGAVHFLSWALSDRIAIFYDGLRWEGWRNDLRTLGSDQCFSFFPFLWTQDGSIDRSSRAMIDVIKQFEMNVDLSRL